Protein AF-A0A6P5CFU5-F1 (afdb_monomer)

Solvent-accessible surface area (backbone atoms only — not comparable to full-atom values): 6210 Å² total; per-residue (Å²): 134,86,80,79,67,59,78,49,52,72,70,56,51,50,54,39,52,74,72,63,47,52,36,41,92,88,76,63,51,79,58,55,78,86,72,51,53,80,66,93,50,96,47,72,65,57,53,51,50,54,54,47,48,56,53,50,51,66,72,58,70,77,53,70,88,78,42,98,42,75,63,60,40,50,54,50,51,50,54,55,49,50,53,50,51,49,54,50,50,53,53,50,51,52,53,51,49,66,70,76,106

Sequence (101 aa):
MLYFSPYSCESCVDLLFVRGAGNCPECGTPLRKSNFRVQLFEDPTVDKEVEIRKKVLKIYNKREEDFPSLREYNDFLEEVEEIGMYLMLVLWYASLYAFIF

Foldseek 3Di:
DDDPDLQADPVRLVVCVVVVNCADPPPRHGDDPVSRDHDPDPDVLVVVLVVLLVVLCVVVVDDPVNDPDPVVVVVVVVVSVVVSVVVSVVVVVVVVVVVVD

Structure (mmCIF, N/CA/C/O backbone):
data_AF-A0A6P5CFU5-F1
#
_entry.id   AF-A0A6P5CFU5-F1
#
loop_
_atom_site.group_PDB
_atom_site.id
_atom_site.type_symbol
_atom_site.label_atom_id
_atom_site.label_alt_id
_atom_site.label_comp_id
_atom_site.label_asym_id
_atom_site.label_entity_id
_atom_site.label_seq_id
_atom_site.pdbx_PDB_ins_code
_atom_site.Cartn_x
_atom_site.Cartn_y
_atom_site.Cartn_z
_atom_site.occupancy
_atom_site.B_iso_or_equiv
_atom_site.auth_seq_id
_atom_site.auth_comp_id
_atom_site.auth_asym_id
_atom_site.auth_atom_id
_atom_site.pdbx_PDB_model_num
ATOM 1 N N . MET A 1 1 ? 23.925 5.221 -16.883 1.00 33.91 1 MET A N 1
ATOM 2 C CA . MET A 1 1 ? 22.924 4.161 -16.654 1.00 33.91 1 MET A CA 1
ATOM 3 C C . MET A 1 1 ? 21.582 4.700 -17.112 1.00 33.91 1 MET A C 1
ATOM 5 O O . MET A 1 1 ? 21.092 5.639 -16.501 1.00 33.91 1 MET A O 1
ATOM 9 N N . LEU A 1 2 ? 21.078 4.225 -18.252 1.00 29.77 2 LEU A N 1
ATOM 10 C CA . LEU A 1 2 ? 19.852 4.743 -18.865 1.00 29.77 2 LEU A CA 1
ATOM 11 C C . LEU A 1 2 ? 18.643 4.058 -18.220 1.00 29.77 2 LEU A C 1
ATOM 13 O O . LEU A 1 2 ? 18.484 2.841 -18.317 1.00 29.77 2 LEU A O 1
ATOM 17 N N . TYR A 1 3 ? 17.836 4.848 -17.513 1.00 38.50 3 TYR A N 1
ATOM 18 C CA . TYR A 1 3 ? 16.581 4.425 -16.904 1.00 38.50 3 TYR A CA 1
ATOM 19 C C . TYR A 1 3 ? 15.540 4.215 -18.008 1.00 38.50 3 TYR A C 1
ATOM 21 O O . TYR A 1 3 ? 14.864 5.158 -18.411 1.00 38.50 3 TYR A O 1
ATOM 29 N N . PHE A 1 4 ? 15.376 2.983 -18.499 1.00 50.34 4 PHE A N 1
ATOM 30 C CA . PHE A 1 4 ? 14.122 2.644 -19.168 1.00 50.34 4 PHE A CA 1
ATOM 31 C C . PHE A 1 4 ? 13.057 2.545 -18.080 1.00 50.34 4 PHE A C 1
ATOM 33 O O . PHE A 1 4 ? 13.066 1.616 -17.275 1.00 50.34 4 PHE A O 1
ATOM 40 N N . SER A 1 5 ? 12.213 3.569 -18.006 1.00 53.41 5 SER A N 1
ATOM 41 C CA . SER A 1 5 ? 11.173 3.716 -16.997 1.00 53.41 5 SER A CA 1
ATOM 42 C C . SER A 1 5 ? 10.124 2.602 -17.184 1.00 53.41 5 SER A C 1
ATOM 44 O O . SER A 1 5 ? 9.381 2.643 -18.168 1.00 53.41 5 SER A O 1
ATOM 46 N N . PRO A 1 6 ? 10.007 1.602 -16.278 1.00 56.31 6 PRO A N 1
ATOM 47 C CA . PRO A 1 6 ? 8.952 0.577 -16.347 1.00 56.31 6 PRO A CA 1
ATOM 48 C C . PRO A 1 6 ? 7.527 1.143 -16.187 1.00 56.31 6 PRO A C 1
ATOM 50 O O . PRO A 1 6 ? 6.559 0.393 -16.233 1.00 56.31 6 PRO A O 1
ATOM 53 N N . TYR A 1 7 ? 7.400 2.461 -16.038 1.00 55.38 7 TYR A N 1
ATOM 54 C CA . TYR A 1 7 ? 6.195 3.250 -15.803 1.00 55.38 7 TYR A CA 1
ATOM 55 C C . TYR A 1 7 ? 5.500 3.645 -17.123 1.00 55.38 7 TYR A C 1
ATOM 57 O O . TYR A 1 7 ? 4.910 4.715 -17.244 1.00 55.38 7 TYR A O 1
ATOM 65 N N . SER A 1 8 ? 5.628 2.813 -18.160 1.00 64.19 8 SER A N 1
ATOM 66 C CA . SER A 1 8 ? 5.003 3.058 -19.464 1.00 64.19 8 SER A CA 1
ATOM 67 C C . SER A 1 8 ? 3.511 2.721 -19.409 1.00 64.19 8 SER A C 1
ATOM 69 O O . SER A 1 8 ? 3.132 1.680 -18.876 1.00 64.19 8 SER A O 1
ATOM 71 N N . CYS A 1 9 ? 2.666 3.575 -19.992 1.00 65.56 9 CYS A N 1
ATOM 72 C CA . CYS A 1 9 ? 1.222 3.349 -20.071 1.00 65.56 9 CYS A CA 1
ATOM 73 C C . CYS A 1 9 ? 0.876 2.076 -20.874 1.00 65.56 9 CYS A C 1
ATOM 75 O O . CYS A 1 9 ? 1.640 1.687 -21.756 1.00 65.56 9 CYS A O 1
ATOM 77 N N . GLU A 1 10 ? -0.282 1.446 -20.638 1.00 72.69 10 GLU A N 1
ATOM 78 C CA . GLU A 1 10 ? -0.676 0.198 -21.330 1.00 72.69 10 GLU A CA 1
ATOM 79 C C . GLU A 1 10 ? -0.631 0.339 -22.863 1.00 72.69 10 GLU A C 1
ATOM 81 O O . GLU A 1 10 ? 0.011 -0.456 -23.547 1.00 72.69 10 GLU A O 1
ATOM 86 N N . SER A 1 11 ? -1.184 1.437 -23.390 1.00 71.25 11 SER A N 1
ATOM 87 C CA . SER A 1 11 ? -1.136 1.770 -24.822 1.00 71.25 11 SER A CA 1
ATOM 88 C C . SER A 1 11 ? 0.300 1.955 -25.344 1.00 71.25 11 SER A C 1
ATOM 90 O O . SER A 1 11 ? 0.634 1.541 -26.454 1.00 71.25 11 SER A O 1
ATOM 92 N N . CYS A 1 12 ? 1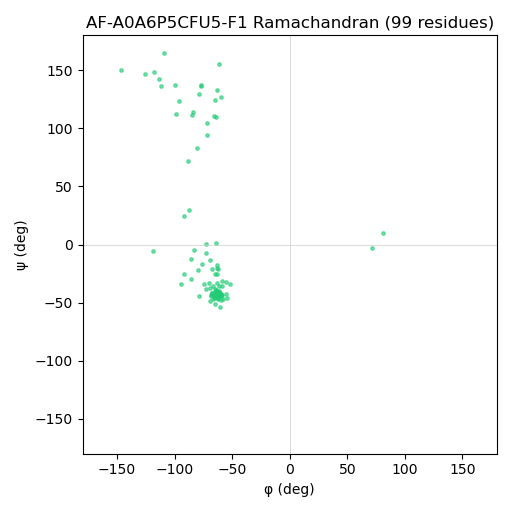.185 2.520 -24.521 1.00 71.69 12 CYS A N 1
ATOM 93 C CA . CYS A 1 12 ? 2.590 2.758 -24.838 1.00 71.69 12 CYS A CA 1
ATOM 94 C C . CYS A 1 12 ? 3.363 1.433 -24.950 1.00 71.69 12 CYS A C 1
ATOM 96 O O . CYS A 1 12 ? 4.148 1.246 -25.880 1.00 71.69 12 CYS A O 1
ATOM 98 N N . VAL A 1 13 ? 3.115 0.506 -24.017 1.00 75.38 13 VAL A N 1
ATOM 99 C CA . VAL A 1 13 ? 3.702 -0.841 -24.007 1.00 75.38 13 VAL A CA 1
ATOM 100 C C . VAL A 1 13 ? 3.197 -1.643 -25.205 1.00 75.38 13 VAL A C 1
ATOM 102 O O . VAL A 1 13 ? 3.998 -2.254 -25.912 1.00 75.38 13 VAL A O 1
ATOM 105 N N . ASP A 1 14 ? 1.897 -1.591 -25.490 1.00 77.50 14 ASP A N 1
ATOM 106 C CA . ASP A 1 14 ? 1.311 -2.292 -26.633 1.00 77.50 14 ASP A CA 1
ATOM 107 C C . ASP A 1 14 ? 1.862 -1.786 -27.969 1.00 77.50 14 ASP A C 1
ATOM 109 O O . ASP A 1 14 ? 2.267 -2.592 -28.806 1.00 77.50 14 ASP A O 1
ATOM 113 N N . LEU A 1 15 ? 1.994 -0.469 -28.153 1.00 75.31 15 LEU A N 1
ATOM 114 C CA . LEU A 1 15 ? 2.644 0.112 -29.333 1.00 75.31 15 LEU A CA 1
ATOM 115 C C . LEU A 1 15 ? 4.102 -0.345 -29.496 1.00 75.31 15 LEU A C 1
ATOM 117 O O . LEU A 1 15 ? 4.558 -0.526 -30.628 1.00 75.31 15 LEU A O 1
ATOM 121 N N . LEU A 1 16 ? 4.829 -0.537 -28.392 1.00 75.19 16 LEU A N 1
ATOM 122 C CA . LEU A 1 16 ? 6.224 -0.984 -28.401 1.00 75.19 16 LEU A CA 1
ATOM 123 C C . LEU A 1 16 ? 6.339 -2.424 -28.927 1.00 75.19 16 LEU A C 1
ATOM 125 O O . LEU A 1 16 ? 7.133 -2.698 -29.829 1.00 75.19 16 LEU A O 1
ATOM 129 N N . PHE A 1 17 ? 5.482 -3.325 -28.436 1.00 72.62 17 PHE A N 1
ATOM 130 C CA . PHE A 1 17 ? 5.458 -4.722 -28.877 1.00 72.62 17 PHE A CA 1
ATOM 131 C C . PHE A 1 17 ? 4.838 -4.902 -30.274 1.00 72.62 17 PHE A C 1
ATOM 133 O O . PHE A 1 17 ? 5.323 -5.732 -31.040 1.00 72.62 17 PHE A O 1
ATOM 140 N N . VAL A 1 18 ? 3.832 -4.103 -30.656 1.00 76.81 18 VAL A N 1
ATOM 141 C CA . VAL A 1 18 ? 3.232 -4.131 -32.009 1.00 76.81 18 VAL A CA 1
ATOM 142 C C . VAL A 1 18 ? 4.226 -3.666 -33.075 1.00 76.81 18 VAL A C 1
ATOM 144 O O . VAL A 1 18 ? 4.260 -4.223 -34.169 1.00 76.81 18 VAL A O 1
ATOM 147 N N . ARG A 1 19 ? 5.090 -2.693 -32.758 1.00 72.69 19 ARG A N 1
ATOM 148 C CA . ARG A 1 19 ? 6.189 -2.266 -33.643 1.00 72.69 19 ARG A CA 1
ATOM 149 C C . ARG A 1 19 ? 7.345 -3.274 -33.732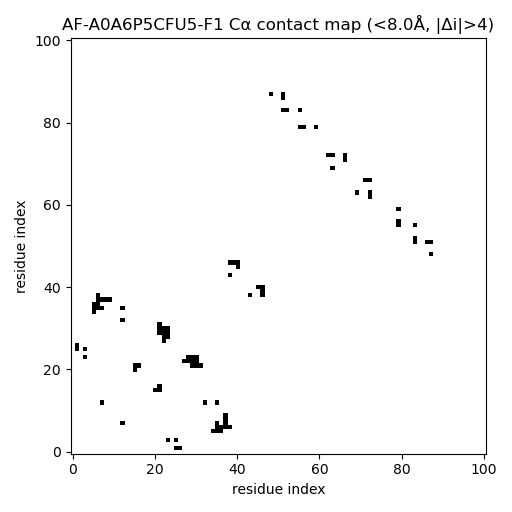 1.00 72.69 19 ARG A C 1
ATOM 151 O O . ARG A 1 19 ? 8.308 -3.015 -34.445 1.00 72.69 19 ARG A O 1
ATOM 158 N N . GLY A 1 20 ? 7.260 -4.411 -33.035 1.00 67.62 20 GLY A N 1
ATOM 159 C CA . GLY A 1 20 ? 8.272 -5.468 -33.060 1.00 67.62 20 GLY A CA 1
ATOM 160 C C . GLY A 1 20 ? 9.480 -5.209 -32.157 1.00 67.62 20 GLY A C 1
ATOM 161 O O . GLY A 1 20 ? 10.458 -5.954 -32.222 1.00 67.62 20 GLY A O 1
ATOM 162 N N . ALA A 1 21 ? 9.433 -4.187 -31.294 1.00 65.75 21 ALA A N 1
ATOM 163 C CA . ALA A 1 21 ? 10.498 -3.915 -30.337 1.00 65.75 21 ALA A CA 1
ATOM 164 C C . ALA A 1 21 ? 10.358 -4.847 -29.122 1.00 65.75 21 ALA A C 1
ATOM 166 O O . ALA A 1 21 ? 9.801 -4.492 -28.088 1.00 65.75 21 ALA A O 1
ATOM 167 N N . GLY A 1 22 ? 10.877 -6.070 -29.250 1.00 68.88 22 GLY A N 1
ATOM 168 C CA . GLY A 1 22 ? 11.101 -6.970 -28.111 1.00 68.88 22 GLY A CA 1
ATOM 169 C C . GLY A 1 22 ? 12.283 -6.545 -27.233 1.00 68.88 22 GLY A C 1
ATOM 170 O O . GLY A 1 22 ? 12.497 -7.128 -26.175 1.00 68.88 22 GLY A O 1
ATOM 171 N N . ASN A 1 23 ? 13.044 -5.531 -27.654 1.00 72.69 23 ASN A N 1
ATOM 172 C CA . ASN A 1 23 ? 14.237 -5.035 -26.980 1.00 72.69 23 ASN A CA 1
ATOM 173 C C . ASN A 1 23 ? 14.106 -3.530 -26.734 1.00 72.69 23 ASN A C 1
ATOM 175 O O . ASN A 1 23 ? 13.525 -2.808 -27.545 1.00 72.69 23 ASN A O 1
ATOM 179 N N . CYS A 1 24 ? 14.675 -3.052 -25.628 1.00 69.06 24 CYS A N 1
ATOM 180 C CA . CYS A 1 24 ? 14.732 -1.625 -25.337 1.00 69.06 24 CYS A CA 1
ATOM 181 C C . CYS A 1 24 ? 15.498 -0.884 -26.453 1.00 69.06 24 CYS A C 1
ATOM 183 O O . CYS A 1 24 ? 16.635 -1.265 -26.737 1.00 69.06 24 CYS A O 1
ATOM 185 N N . PRO A 1 25 ? 14.938 0.176 -27.062 1.00 70.81 25 PRO A N 1
ATOM 186 C CA . PRO A 1 25 ? 15.585 0.892 -28.163 1.00 70.81 25 PRO A CA 1
ATOM 187 C C . PRO A 1 25 ? 16.857 1.646 -27.749 1.00 70.81 25 PRO A C 1
ATOM 189 O O . PRO A 1 25 ? 17.697 1.913 -28.601 1.00 70.81 25 PRO A O 1
ATOM 192 N N . GLU A 1 26 ? 17.030 1.963 -26.462 1.00 71.19 26 GLU A N 1
ATOM 193 C CA . GLU A 1 26 ? 18.216 2.685 -25.980 1.00 71.19 26 GLU A CA 1
ATOM 194 C C . GLU A 1 26 ? 19.329 1.774 -25.454 1.00 71.19 26 GLU A C 1
ATOM 196 O O . GLU A 1 26 ? 20.505 2.092 -25.605 1.00 71.19 26 GLU A O 1
ATOM 201 N N . CYS A 1 27 ? 18.985 0.642 -24.829 1.00 70.88 27 CYS A N 1
ATOM 202 C CA . CYS A 1 27 ? 19.976 -0.240 -24.198 1.00 70.88 27 CYS A CA 1
ATOM 203 C C . CYS A 1 27 ? 20.035 -1.657 -24.781 1.00 70.88 27 CYS A C 1
ATOM 205 O O . CYS A 1 27 ? 20.896 -2.439 -24.390 1.00 70.88 27 CYS A O 1
ATOM 207 N N . GLY A 1 28 ? 19.142 -2.012 -25.706 1.00 69.19 28 GLY A N 1
ATOM 208 C CA . GLY A 1 28 ? 19.142 -3.305 -26.396 1.00 69.19 28 GLY A CA 1
ATOM 209 C C . GLY A 1 28 ? 18.723 -4.507 -25.543 1.00 69.19 28 GLY A C 1
ATOM 210 O O . GLY A 1 28 ? 18.622 -5.613 -26.074 1.00 69.19 28 GLY A O 1
ATOM 211 N N . THR A 1 29 ? 18.444 -4.320 -24.250 1.00 75.00 29 THR A N 1
ATOM 212 C CA . THR A 1 29 ? 18.030 -5.393 -23.335 1.00 75.00 29 THR A CA 1
ATOM 213 C C . THR A 1 29 ? 16.690 -5.999 -23.769 1.00 75.00 29 THR A C 1
ATOM 215 O O . THR A 1 29 ? 15.755 -5.237 -24.033 1.00 75.00 29 THR A O 1
ATOM 218 N N . PRO A 1 30 ? 16.553 -7.339 -23.819 1.00 73.06 30 PRO A N 1
ATOM 219 C CA . PRO A 1 30 ? 15.286 -7.989 -24.141 1.00 73.06 30 PRO A CA 1
ATOM 220 C C . PRO A 1 30 ? 14.237 -7.697 -23.060 1.00 73.06 30 PRO A C 1
ATOM 222 O O . PRO A 1 30 ? 14.440 -7.964 -21.874 1.00 73.06 30 PRO A O 1
ATOM 225 N N . LEU A 1 31 ? 13.101 -7.151 -23.482 1.00 72.62 31 LEU A N 1
ATOM 226 C CA . LEU A 1 31 ? 11.970 -6.765 -22.650 1.00 72.62 31 LEU A CA 1
ATOM 227 C C . LEU A 1 31 ? 10.887 -7.847 -22.708 1.00 72.62 31 LEU A C 1
ATOM 229 O O . LEU A 1 31 ? 10.552 -8.376 -23.766 1.00 72.62 31 LEU A O 1
ATOM 233 N N . ARG A 1 32 ? 10.296 -8.167 -21.554 1.00 72.69 32 ARG A N 1
ATOM 234 C CA . ARG A 1 32 ? 9.133 -9.060 -21.458 1.00 72.69 32 ARG A CA 1
ATOM 235 C C . ARG A 1 32 ? 7.921 -8.258 -21.017 1.00 72.69 32 ARG A C 1
ATOM 237 O O . ARG A 1 32 ? 8.027 -7.491 -20.064 1.00 72.69 32 ARG A O 1
ATOM 244 N N . LYS A 1 33 ? 6.761 -8.491 -21.643 1.00 70.00 33 LYS A N 1
ATOM 245 C CA . LYS A 1 33 ? 5.499 -7.818 -21.280 1.00 70.00 33 LYS A CA 1
ATOM 246 C C . LYS A 1 33 ? 5.149 -8.000 -19.792 1.00 70.00 33 LYS A C 1
ATOM 248 O O . LYS A 1 33 ? 4.656 -7.076 -19.168 1.00 70.00 33 LYS A O 1
ATOM 253 N N . SER A 1 34 ? 5.516 -9.141 -19.198 1.00 68.38 34 SER A N 1
ATOM 254 C CA . SER A 1 34 ? 5.351 -9.442 -17.764 1.00 68.38 34 SER A CA 1
ATOM 255 C C . SER A 1 34 ? 6.118 -8.521 -16.810 1.00 68.38 34 SER A C 1
ATOM 257 O O . SER A 1 34 ? 5.788 -8.465 -15.630 1.00 68.38 34 SER A O 1
ATOM 259 N N . ASN A 1 35 ? 7.167 -7.847 -17.289 1.00 67.06 35 ASN A N 1
ATOM 260 C CA . ASN A 1 35 ? 7.993 -6.964 -16.465 1.00 67.06 35 ASN A CA 1
ATOM 261 C C . ASN A 1 35 ? 7.405 -5.549 -16.379 1.00 67.06 35 ASN A C 1
ATOM 263 O O . ASN A 1 35 ? 7.837 -4.762 -15.541 1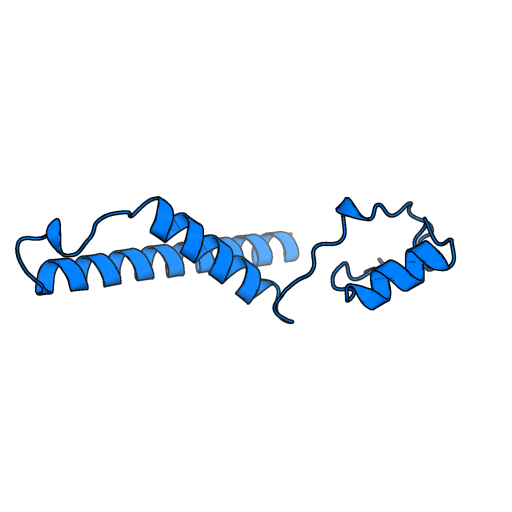.00 67.06 35 ASN A O 1
ATOM 267 N N . PHE A 1 36 ? 6.423 -5.231 -17.228 1.00 66.19 36 PHE A N 1
ATOM 268 C CA . PHE A 1 36 ? 5.674 -3.988 -17.156 1.00 66.19 36 PHE A CA 1
ATOM 269 C C . PHE A 1 36 ? 4.532 -4.171 -16.165 1.00 66.19 36 PHE A C 1
ATOM 271 O O . PHE A 1 36 ? 3.597 -4.935 -16.402 1.00 66.19 36 PHE A O 1
ATOM 278 N N . ARG A 1 37 ? 4.622 -3.477 -15.032 1.00 61.16 37 ARG A N 1
ATOM 279 C CA . ARG A 1 37 ? 3.482 -3.290 -14.139 1.00 61.16 37 ARG A CA 1
ATOM 280 C C . ARG A 1 37 ? 2.862 -1.943 -14.461 1.00 61.16 37 ARG A C 1
ATOM 282 O O . ARG A 1 37 ? 3.553 -0.932 -14.394 1.00 61.16 37 ARG A O 1
ATOM 289 N N . VAL A 1 38 ? 1.571 -1.946 -14.780 1.00 61.47 38 VAL A N 1
ATOM 290 C CA . VAL A 1 38 ? 0.784 -0.714 -14.824 1.00 61.47 38 VAL A CA 1
ATOM 291 C C . VAL A 1 38 ? 0.754 -0.171 -13.401 1.00 61.47 38 VAL A C 1
ATOM 293 O O . VAL A 1 38 ? 0.174 -0.799 -12.516 1.00 61.47 38 VAL A O 1
ATOM 296 N N . GLN A 1 39 ? 1.444 0.942 -13.176 1.00 55.34 39 GLN A N 1
ATOM 297 C CA . GLN A 1 39 ? 1.289 1.705 -11.945 1.00 55.34 39 GLN A CA 1
ATOM 298 C C . GLN A 1 39 ? 0.017 2.526 -12.071 1.00 55.34 39 GLN A C 1
ATOM 300 O O . GLN A 1 39 ? -0.221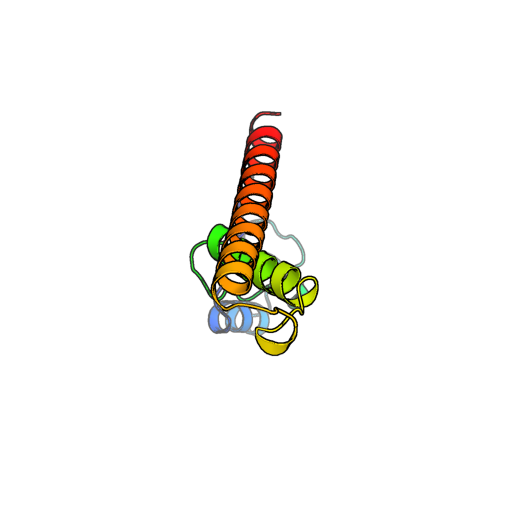 3.153 -13.105 1.00 55.34 39 GLN A O 1
ATOM 305 N N . LEU A 1 40 ? -0.839 2.438 -11.056 1.00 62.97 40 LEU A N 1
ATOM 306 C CA . LEU A 1 40 ? -2.112 3.160 -11.042 1.00 62.97 40 LEU A CA 1
ATOM 307 C C . LEU A 1 40 ? -1.907 4.623 -10.638 1.00 62.97 40 LEU A C 1
ATOM 309 O O . LEU A 1 40 ? -2.735 5.468 -10.971 1.00 62.97 40 LEU A O 1
ATOM 313 N N . PHE A 1 41 ? -0.799 4.911 -9.954 1.00 63.22 41 PHE A N 1
ATOM 314 C CA . PHE A 1 41 ? -0.406 6.245 -9.526 1.00 63.22 41 PHE A CA 1
ATOM 315 C C . PHE A 1 41 ? 0.920 6.647 -10.179 1.00 63.22 41 PHE A C 1
ATOM 317 O O . PHE A 1 41 ? 1.777 5.808 -10.442 1.00 63.22 41 PHE A O 1
ATOM 324 N N . GLU A 1 42 ? 1.091 7.946 -10.433 1.00 62.2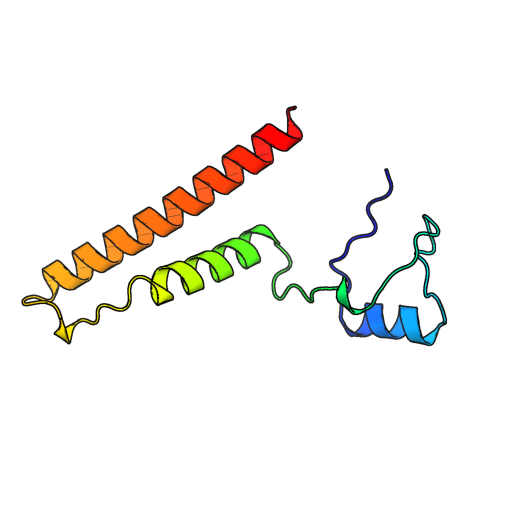5 42 GLU A N 1
ATOM 325 C CA . GLU A 1 42 ? 2.354 8.505 -10.943 1.00 62.25 42 GLU A CA 1
ATOM 326 C C . GLU A 1 42 ? 3.497 8.357 -9.928 1.00 62.25 42 GLU A C 1
ATOM 328 O O . GLU A 1 42 ? 4.665 8.292 -10.313 1.00 62.25 42 GLU A O 1
ATOM 333 N N . ASP A 1 43 ? 3.158 8.275 -8.637 1.00 68.31 43 ASP A N 1
ATOM 334 C CA . ASP A 1 43 ? 4.118 8.105 -7.557 1.00 68.31 43 ASP A CA 1
ATOM 335 C C . ASP A 1 43 ? 4.212 6.627 -7.107 1.00 68.31 43 ASP A C 1
ATOM 337 O O . ASP A 1 43 ? 3.272 6.102 -6.491 1.00 68.31 43 ASP A O 1
ATOM 341 N N . PRO A 1 44 ? 5.354 5.944 -7.337 1.00 67.81 44 PRO A N 1
ATOM 342 C CA . PRO A 1 44 ? 5.564 4.563 -6.894 1.00 67.81 44 PRO A CA 1
ATOM 343 C C . PRO A 1 44 ? 5.547 4.391 -5.371 1.00 67.81 44 PRO A C 1
ATOM 345 O O . PRO A 1 44 ? 5.440 3.263 -4.879 1.00 67.81 44 PRO A O 1
ATOM 348 N N . THR A 1 45 ? 5.706 5.470 -4.603 1.00 72.69 45 THR A N 1
ATOM 349 C CA . THR A 1 45 ? 5.634 5.429 -3.139 1.00 72.69 45 THR A CA 1
ATOM 350 C C . THR A 1 45 ? 4.193 5.240 -2.668 1.00 72.69 45 THR A C 1
A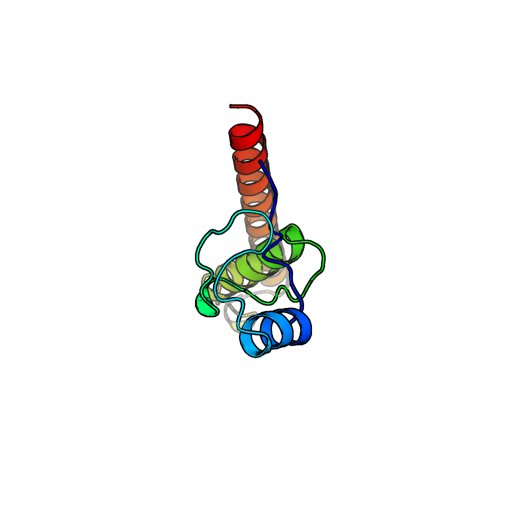TOM 352 O O . THR A 1 45 ? 3.957 4.419 -1.781 1.00 72.69 45 THR A O 1
ATOM 355 N N . VAL A 1 46 ? 3.232 5.874 -3.347 1.00 74.75 46 VAL A N 1
ATOM 356 C CA . VAL A 1 46 ? 1.792 5.742 -3.078 1.00 74.75 46 VAL A CA 1
ATOM 357 C C . VAL A 1 46 ? 1.300 4.336 -3.420 1.00 74.75 46 VAL A C 1
ATOM 359 O O . VAL A 1 46 ? 0.572 3.721 -2.641 1.00 74.75 46 VAL A O 1
ATOM 362 N N . ASP A 1 47 ? 1.748 3.768 -4.543 1.00 73.50 47 ASP A N 1
ATOM 363 C CA . ASP A 1 47 ? 1.404 2.387 -4.913 1.00 73.50 47 ASP A CA 1
ATOM 364 C C . ASP A 1 47 ? 1.889 1.380 -3.850 1.00 73.50 47 ASP A C 1
ATOM 366 O O . ASP A 1 47 ? 1.146 0.481 -3.438 1.00 73.50 47 ASP A O 1
ATOM 370 N N . LYS A 1 48 ? 3.117 1.561 -3.340 1.00 76.12 48 LYS A N 1
ATOM 371 C CA . LYS A 1 48 ? 3.662 0.737 -2.248 1.00 76.12 48 LYS A CA 1
ATOM 372 C C . LYS A 1 48 ? 2.885 0.915 -0.947 1.00 76.12 48 LYS A C 1
ATOM 374 O O . LYS A 1 48 ? 2.591 -0.078 -0.284 1.00 76.12 48 LYS A O 1
ATOM 379 N N . GLU A 1 49 ? 2.540 2.146 -0.587 1.00 79.81 49 GLU A N 1
ATOM 380 C CA . GLU A 1 49 ? 1.732 2.460 0.594 1.00 79.81 49 GLU A CA 1
ATOM 381 C C . GLU A 1 49 ? 0.367 1.759 0.545 1.00 79.81 49 GLU A C 1
ATOM 383 O O . GLU A 1 49 ? -0.035 1.101 1.508 1.00 79.81 49 GLU A O 1
ATOM 388 N N . VAL A 1 50 ? -0.327 1.825 -0.594 1.00 81.19 50 VAL A N 1
ATOM 389 C CA . VAL A 1 50 ? -1.623 1.158 -0.787 1.00 81.19 50 VAL A CA 1
ATOM 390 C C . VAL A 1 50 ? -1.483 -0.363 -0.695 1.00 81.19 50 VAL A C 1
ATOM 392 O O . VAL A 1 50 ? -2.327 -1.029 -0.088 1.00 81.19 50 VAL A O 1
ATOM 395 N N . GLU A 1 51 ? -0.425 -0.939 -1.270 1.00 82.31 51 GLU A N 1
ATOM 396 C CA . GLU A 1 51 ? -0.169 -2.380 -1.185 1.00 82.31 51 GLU A CA 1
ATOM 397 C C . GLU A 1 51 ? 0.103 -2.828 0.262 1.00 82.31 51 GLU A C 1
ATOM 399 O O . GLU A 1 51 ? -0.387 -3.876 0.696 1.00 82.31 51 GLU A O 1
ATOM 404 N N . ILE A 1 52 ? 0.836 -2.016 1.028 1.00 82.88 52 ILE A N 1
ATOM 405 C CA . ILE A 1 52 ? 1.111 -2.235 2.451 1.00 82.88 52 ILE A CA 1
ATOM 406 C C . ILE A 1 52 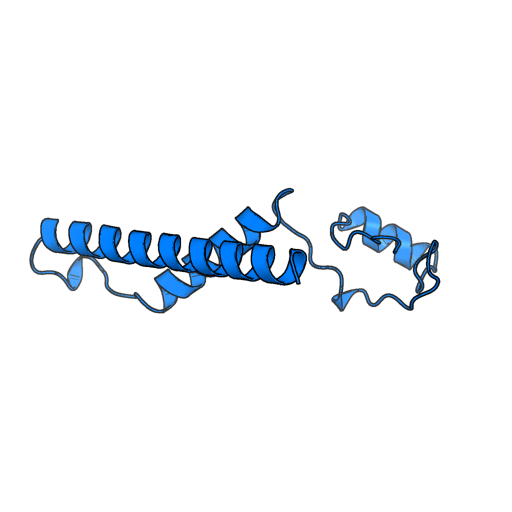? -0.174 -2.159 3.268 1.00 82.88 52 ILE A C 1
ATOM 408 O O . ILE A 1 52 ? -0.475 -3.115 3.983 1.00 82.88 52 ILE A O 1
ATOM 412 N N . ARG A 1 53 ? -0.975 -1.095 3.117 1.00 81.44 53 ARG A N 1
ATOM 413 C CA . ARG A 1 53 ? -2.256 -0.956 3.831 1.00 81.44 53 ARG A CA 1
ATOM 414 C C . ARG A 1 53 ? -3.169 -2.153 3.579 1.00 81.44 53 ARG A C 1
ATOM 416 O O . ARG A 1 53 ? -3.730 -2.706 4.519 1.00 81.44 53 ARG A O 1
ATOM 423 N N . LYS A 1 54 ? -3.256 -2.633 2.332 1.00 83.75 54 LYS A N 1
ATOM 424 C CA . LYS A 1 54 ? -4.031 -3.840 1.989 1.00 83.75 54 LYS A CA 1
ATOM 425 C C . LYS A 1 54 ? -3.520 -5.097 2.697 1.00 83.75 54 LYS A C 1
ATOM 427 O O . LYS A 1 54 ? -4.324 -5.917 3.133 1.00 83.75 54 LYS A O 1
ATOM 432 N N . LYS A 1 55 ? -2.200 -5.279 2.799 1.00 86.06 55 LYS A N 1
ATOM 433 C CA . LYS A 1 55 ? -1.596 -6.427 3.498 1.00 86.06 55 LYS A CA 1
ATOM 434 C C . LYS A 1 55 ? -1.831 -6.357 5.004 1.00 86.06 55 LYS A C 1
ATOM 436 O O . LYS A 1 55 ? -2.212 -7.367 5.586 1.00 86.06 55 LYS A O 1
ATOM 441 N N . VAL A 1 56 ? -1.649 -5.181 5.599 1.00 84.56 56 VAL A N 1
ATOM 442 C CA . VAL A 1 56 ? -1.890 -4.935 7.025 1.00 84.56 56 VAL A CA 1
ATOM 443 C C . VAL A 1 56 ? -3.356 -5.220 7.357 1.00 84.56 56 VAL A C 1
ATOM 445 O O . VAL A 1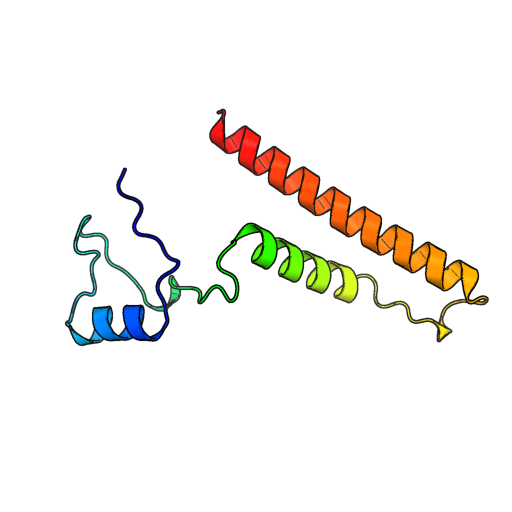 56 ? -3.615 -6.100 8.167 1.00 84.56 56 VAL A O 1
ATOM 448 N N . LEU A 1 57 ? -4.317 -4.621 6.646 1.00 81.94 57 LEU A N 1
ATOM 449 C CA . LEU A 1 57 ? -5.752 -4.873 6.862 1.00 81.94 57 LEU A CA 1
ATOM 450 C C . LEU A 1 57 ? -6.149 -6.347 6.672 1.00 81.94 57 LEU A C 1
ATOM 452 O O . LEU A 1 57 ? -7.057 -6.839 7.331 1.00 81.94 57 LEU A O 1
ATOM 456 N N . LYS A 1 58 ? -5.463 -7.085 5.792 1.00 84.31 58 LYS A N 1
ATOM 457 C CA . LYS A 1 58 ? -5.707 -8.525 5.615 1.00 84.31 58 LYS A CA 1
ATOM 458 C C . LYS A 1 58 ? -5.233 -9.359 6.812 1.00 84.31 58 LYS A C 1
ATOM 460 O O . LYS A 1 58 ? -5.820 -10.402 7.086 1.00 84.31 58 LYS A O 1
ATOM 465 N N . ILE A 1 59 ? -4.159 -8.940 7.481 1.00 83.19 59 ILE A N 1
ATOM 466 C CA . ILE A 1 59 ? -3.629 -9.598 8.686 1.00 83.19 59 ILE A CA 1
ATOM 467 C C . ILE A 1 59 ? -4.476 -9.203 9.904 1.00 83.19 59 ILE A C 1
ATOM 469 O O . ILE A 1 59 ? -4.874 -10.060 10.691 1.00 83.19 59 ILE A O 1
ATOM 473 N N . TYR A 1 60 ? -4.798 -7.916 10.022 1.00 80.12 60 TYR A N 1
ATOM 474 C CA . TYR A 1 60 ? -5.623 -7.334 11.075 1.00 80.12 60 TYR A CA 1
ATOM 475 C C . TYR A 1 60 ? -7.104 -7.382 10.687 1.00 80.12 60 TYR A C 1
ATOM 477 O O . TYR A 1 60 ? -7.718 -6.371 10.372 1.00 80.12 60 TYR A O 1
ATOM 485 N N . ASN A 1 61 ? -7.682 -8.584 10.704 1.00 81.56 61 ASN A N 1
ATOM 486 C CA . ASN A 1 61 ? -9.061 -8.824 10.264 1.00 81.56 61 ASN A CA 1
ATOM 487 C C . ASN A 1 61 ? -10.103 -8.722 11.401 1.00 81.56 61 ASN A C 1
ATOM 489 O O . ASN A 1 61 ? -11.152 -9.361 11.318 1.00 81.56 61 ASN A O 1
ATOM 493 N N . LYS A 1 62 ? -9.801 -7.984 12.481 1.00 84.25 62 LYS A N 1
ATOM 494 C CA . LYS A 1 62 ? -10.759 -7.752 13.573 1.00 84.25 62 LYS A CA 1
ATOM 495 C C . LYS A 1 62 ? -11.780 -6.707 13.145 1.00 84.25 62 LYS A C 1
ATOM 497 O O . LYS A 1 62 ? -11.419 -5.695 12.544 1.00 84.25 62 LYS A O 1
ATOM 502 N N . ARG A 1 63 ? -13.042 -6.953 13.462 1.00 81.31 63 ARG A N 1
ATOM 503 C CA . ARG A 1 63 ? -14.169 -6.070 13.152 1.00 81.31 63 ARG A CA 1
ATOM 504 C C . ARG A 1 63 ? -14.683 -5.424 14.426 1.00 81.31 63 ARG A C 1
ATOM 506 O O . ARG A 1 63 ? -14.392 -5.895 15.515 1.00 81.31 63 ARG A O 1
ATOM 513 N N . GLU A 1 64 ? -15.479 -4.370 14.288 1.00 81.31 64 GLU A N 1
ATOM 514 C CA . GLU A 1 64 ? -16.102 -3.673 15.423 1.00 81.31 64 GLU A CA 1
ATOM 515 C C . GLU A 1 64 ? -16.849 -4.634 16.373 1.00 81.31 64 GLU A C 1
ATOM 517 O O . GLU A 1 64 ? -16.799 -4.466 17.585 1.00 81.31 64 GLU A O 1
ATOM 522 N N . GLU A 1 65 ? -17.455 -5.698 15.828 1.00 84.62 65 GLU A N 1
ATOM 523 C CA . GLU A 1 65 ? -18.141 -6.771 16.571 1.00 84.62 65 GLU A CA 1
ATOM 524 C C . GLU A 1 65 ? -17.230 -7.602 17.497 1.00 84.62 65 GLU A C 1
ATOM 526 O O . GLU A 1 65 ? -17.724 -8.223 18.437 1.00 84.62 65 GLU A O 1
ATOM 531 N N . ASP A 1 66 ? -15.913 -7.590 17.273 1.00 86.31 66 ASP A N 1
ATOM 532 C CA . ASP A 1 66 ? -14.929 -8.284 18.110 1.00 86.31 66 ASP A CA 1
ATOM 533 C C . ASP A 1 66 ? -14.519 -7.467 19.350 1.00 86.31 66 ASP A C 1
ATOM 535 O O . ASP A 1 66 ? -13.755 -7.960 20.186 1.00 86.31 66 ASP A O 1
ATOM 539 N N . PHE A 1 67 ? -15.000 -6.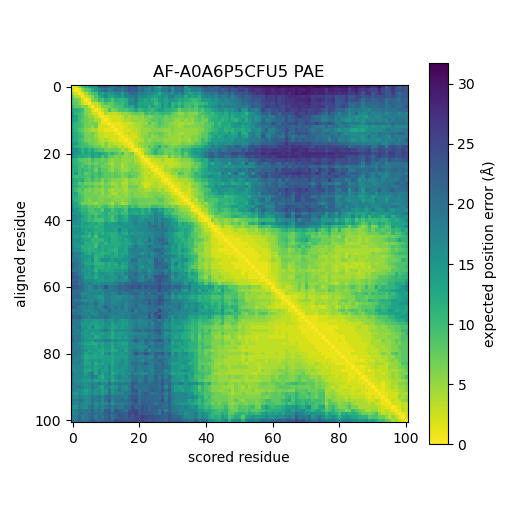224 19.477 1.00 87.69 67 PHE A N 1
ATOM 540 C CA . PHE A 1 67 ? -14.640 -5.316 20.563 1.00 87.69 67 PHE A CA 1
ATOM 541 C C . PHE A 1 67 ? -15.833 -5.021 21.484 1.00 87.69 67 PHE A C 1
ATOM 543 O O . PHE A 1 67 ? -16.966 -4.864 21.032 1.00 87.69 67 PHE A O 1
ATOM 550 N N . PRO A 1 68 ? -15.596 -4.901 22.802 1.00 85.62 68 PRO A N 1
ATOM 551 C CA . PRO A 1 68 ? -16.644 -4.610 23.776 1.00 85.62 68 PRO A CA 1
ATOM 552 C C . PRO A 1 68 ? -17.077 -3.136 23.768 1.00 85.62 68 PRO A C 1
ATOM 554 O O . PRO A 1 68 ? -18.134 -2.807 24.309 1.00 85.62 68 PRO A O 1
ATOM 557 N N . SER A 1 69 ? -16.278 -2.234 23.185 1.00 90.25 69 SER A N 1
ATOM 558 C CA . SER A 1 69 ? -16.601 -0.812 23.090 1.00 90.25 69 SER A CA 1
ATOM 559 C C . SER A 1 69 ? -16.079 -0.172 21.803 1.00 90.25 69 SER A C 1
ATOM 561 O O . SER A 1 69 ? -15.028 -0.534 21.278 1.00 90.25 69 SER A O 1
ATOM 563 N N . LEU A 1 70 ? -16.795 0.855 21.338 1.00 89.75 70 LEU A N 1
ATOM 564 C CA . LEU A 1 70 ? -16.427 1.634 20.151 1.00 89.75 70 LEU A CA 1
ATOM 565 C C . LEU A 1 70 ? -15.094 2.380 20.330 1.00 89.75 70 LEU A C 1
ATOM 567 O O . LEU A 1 70 ? -14.406 2.683 19.361 1.00 89.75 70 LEU A O 1
ATOM 571 N N . ARG A 1 71 ? -14.720 2.668 21.583 1.00 91.81 71 ARG A N 1
ATOM 572 C CA . ARG A 1 71 ? -13.440 3.293 21.919 1.00 91.81 71 ARG A CA 1
ATOM 573 C C . ARG A 1 71 ? -12.275 2.344 21.664 1.00 91.81 71 ARG A C 1
ATOM 575 O O . ARG A 1 71 ? -11.349 2.732 20.975 1.00 91.81 71 ARG A O 1
ATOM 582 N N . GLU A 1 72 ? -12.371 1.103 22.136 1.00 88.19 72 GLU A N 1
ATOM 583 C CA . GLU A 1 72 ? -11.333 0.090 21.902 1.00 88.19 72 GLU A CA 1
ATOM 584 C C . GLU A 1 72 ? -11.177 -0.246 20.417 1.00 88.19 72 GLU A C 1
ATOM 586 O O . GLU A 1 72 ? -10.068 -0.496 19.955 1.00 88.19 72 GLU A O 1
ATOM 591 N N . TYR A 1 73 ? -12.272 -0.208 19.653 1.00 89.81 73 TYR A N 1
ATOM 592 C CA . TYR A 1 73 ? -12.200 -0.348 18.202 1.00 89.81 73 TYR A CA 1
ATOM 593 C C . TYR A 1 73 ? -11.445 0.819 17.542 1.00 89.81 73 TYR A C 1
ATOM 595 O O . TYR A 1 73 ? -10.597 0.580 16.687 1.00 89.81 73 TYR A O 1
ATOM 603 N N . ASN A 1 74 ? -11.697 2.066 17.956 1.00 89.81 74 ASN A N 1
ATOM 604 C CA . ASN A 1 74 ? -10.956 3.225 17.444 1.00 89.81 74 ASN A CA 1
ATOM 605 C C . ASN A 1 74 ? -9.473 3.190 17.840 1.00 89.81 74 ASN A C 1
ATOM 607 O O . ASN A 1 74 ? -8.630 3.450 16.988 1.00 89.81 74 ASN A O 1
ATOM 611 N N . ASP A 1 75 ? -9.159 2.811 19.083 1.00 92.00 75 ASP A N 1
ATOM 612 C CA . ASP A 1 75 ? -7.776 2.655 19.553 1.00 92.00 75 ASP A CA 1
ATOM 613 C C . ASP A 1 75 ? -7.048 1.575 18.719 1.00 92.00 75 ASP A C 1
ATOM 615 O O . ASP A 1 75 ? -5.922 1.770 18.269 1.00 92.00 75 ASP A O 1
ATOM 619 N N . PHE A 1 76 ? -7.723 0.460 18.409 1.00 89.81 76 PHE A N 1
ATOM 620 C CA . PHE A 1 76 ? -7.197 -0.573 17.512 1.00 89.81 76 PHE A CA 1
ATOM 621 C C . PHE A 1 76 ? -6.965 -0.068 16.079 1.00 89.81 76 PHE A C 1
ATOM 623 O O . PHE A 1 76 ? -5.963 -0.427 15.458 1.00 89.81 76 PHE A O 1
ATOM 630 N N . LEU A 1 77 ? -7.876 0.741 15.529 1.00 88.19 77 LEU A N 1
ATOM 631 C CA . LEU A 1 77 ? -7.685 1.338 14.204 1.00 88.19 77 LEU A CA 1
ATOM 632 C C . LEU A 1 77 ? -6.466 2.270 14.182 1.00 88.19 77 LEU A C 1
ATOM 634 O O . LEU A 1 77 ? -5.694 2.222 13.224 1.00 88.19 77 LEU A O 1
ATOM 638 N N . GLU A 1 78 ? -6.263 3.055 15.240 1.00 89.38 78 GLU A N 1
ATOM 639 C CA . GLU A 1 78 ? -5.103 3.940 15.389 1.00 89.38 78 GLU A CA 1
ATOM 640 C C . GLU A 1 78 ? -3.790 3.139 15.466 1.00 89.38 78 GLU A C 1
ATOM 642 O O . GLU A 1 78 ? -2.847 3.441 14.734 1.00 89.38 78 GLU A O 1
ATOM 647 N N . GLU A 1 79 ? -3.750 2.039 16.230 1.00 88.88 79 GLU A N 1
ATOM 648 C CA . GLU A 1 79 ? -2.594 1.124 16.265 1.00 88.88 79 GLU A CA 1
ATOM 649 C C . GLU A 1 79 ? -2.287 0.519 14.882 1.00 88.88 79 GLU A C 1
ATOM 651 O O . GLU A 1 79 ? -1.128 0.417 14.465 1.00 88.88 79 GLU A O 1
ATOM 656 N N . VAL A 1 80 ? -3.319 0.112 14.137 1.00 88.50 80 VAL A N 1
ATOM 657 C CA . VAL A 1 80 ? -3.164 -0.442 12.784 1.00 88.50 80 VAL A CA 1
ATOM 658 C C . VAL A 1 80 ? -2.594 0.602 11.818 1.00 88.50 80 VAL A C 1
ATOM 660 O O . VAL A 1 80 ? -1.734 0.274 10.989 1.00 88.50 80 VAL A O 1
ATOM 663 N N . GLU A 1 81 ? -3.039 1.855 11.920 1.00 86.19 81 GLU A N 1
ATOM 664 C CA . GLU A 1 81 ? -2.489 2.964 11.140 1.00 86.19 81 GLU A CA 1
ATOM 665 C C . GLU A 1 81 ? -1.038 3.269 11.516 1.00 86.19 81 GLU A C 1
ATOM 667 O O . GLU A 1 81 ? -0.203 3.419 10.618 1.00 86.19 81 GLU A O 1
ATOM 672 N N . GLU A 1 82 ? -0.706 3.278 12.808 1.00 89.69 82 GLU A N 1
ATOM 673 C CA . GLU A 1 82 ? 0.654 3.508 13.300 1.00 89.69 82 GLU A CA 1
ATOM 674 C C . GLU A 1 82 ? 1.632 2.453 12.760 1.00 89.69 82 GLU A C 1
ATOM 676 O O . GLU A 1 82 ? 2.706 2.788 12.250 1.00 89.69 82 GLU A O 1
ATOM 681 N N . ILE A 1 83 ? 1.232 1.177 12.758 1.00 87.50 83 ILE A N 1
ATOM 682 C CA . ILE A 1 83 ? 2.018 0.081 12.171 1.00 87.50 83 ILE A CA 1
ATOM 683 C C . ILE A 1 83 ? 2.213 0.289 10.664 1.00 87.50 83 ILE A C 1
ATOM 685 O O . ILE A 1 83 ? 3.318 0.094 10.141 1.00 87.50 83 ILE A O 1
ATOM 689 N N . GLY A 1 84 ? 1.160 0.703 9.953 1.00 84.81 84 GLY A N 1
ATOM 690 C CA . GLY A 1 84 ? 1.241 1.054 8.534 1.00 84.81 84 GLY A CA 1
ATOM 691 C C . GLY A 1 84 ? 2.237 2.190 8.269 1.00 84.81 84 GLY A C 1
ATOM 692 O O . GLY A 1 84 ? 3.055 2.094 7.348 1.00 84.81 84 GLY A O 1
ATOM 693 N N . MET A 1 85 ? 2.215 3.228 9.108 1.00 84.25 85 MET A N 1
ATOM 694 C CA . MET A 1 85 ? 3.137 4.365 9.056 1.00 84.25 85 MET A CA 1
ATOM 695 C C . MET A 1 85 ? 4.585 3.952 9.340 1.00 84.25 85 MET A C 1
ATOM 697 O O . MET A 1 85 ? 5.492 4.319 8.588 1.00 84.25 85 MET A O 1
ATOM 701 N N . TYR A 1 86 ? 4.816 3.141 10.375 1.00 87.94 86 TYR A N 1
ATOM 702 C CA . TYR A 1 86 ? 6.147 2.645 10.721 1.00 87.94 86 TYR A CA 1
ATOM 703 C C . TYR A 1 86 ? 6.749 1.805 9.590 1.00 87.94 86 TYR A C 1
ATOM 705 O O . TYR A 1 86 ? 7.910 1.996 9.221 1.00 87.94 86 TYR A O 1
ATOM 713 N N . LEU A 1 87 ? 5.960 0.911 8.981 1.00 85.00 87 LEU A N 1
ATOM 714 C CA . LEU A 1 87 ? 6.448 0.080 7.881 1.00 85.00 87 LEU A CA 1
ATOM 715 C C . LEU A 1 87 ? 6.820 0.920 6.652 1.00 85.00 87 LEU A C 1
ATOM 717 O O . LEU A 1 87 ? 7.834 0.642 6.008 1.00 85.00 87 LEU A O 1
ATOM 721 N N . MET A 1 88 ? 6.052 1.972 6.349 1.00 81.62 88 MET A N 1
ATOM 722 C CA . MET A 1 88 ? 6.437 2.942 5.322 1.00 81.62 88 MET A CA 1
ATOM 723 C C . MET A 1 88 ? 7.769 3.621 5.647 1.00 81.62 88 MET A C 1
ATOM 725 O O . MET A 1 88 ? 8.644 3.662 4.781 1.00 81.62 88 MET A O 1
ATOM 729 N N . LEU A 1 89 ? 7.957 4.102 6.880 1.00 84.88 89 LEU A N 1
ATOM 730 C CA . LEU A 1 89 ? 9.200 4.756 7.303 1.00 84.88 89 LEU A CA 1
ATOM 731 C C . LEU A 1 89 ? 10.414 3.829 7.176 1.00 84.88 89 LEU A C 1
ATOM 733 O O . LEU A 1 89 ? 11.439 4.241 6.635 1.00 84.88 89 LEU A O 1
ATOM 737 N N . VAL A 1 90 ? 10.300 2.568 7.603 1.00 85.50 90 VAL A N 1
ATOM 738 C CA . VAL A 1 90 ? 11.381 1.574 7.478 1.00 85.50 90 VAL A CA 1
ATOM 739 C C . VAL A 1 90 ? 11.752 1.340 6.013 1.00 85.50 90 VAL A C 1
ATOM 741 O O . VAL A 1 90 ? 12.935 1.280 5.678 1.00 85.50 90 VAL A O 1
ATOM 744 N N . LEU A 1 91 ? 10.765 1.243 5.120 1.00 80.38 91 LEU A N 1
ATOM 745 C CA . LEU A 1 91 ? 11.012 1.045 3.689 1.00 80.38 91 LEU A CA 1
ATOM 746 C C . LEU A 1 91 ? 11.633 2.275 3.023 1.00 80.38 91 LEU A C 1
ATOM 748 O O . LEU A 1 91 ? 12.510 2.126 2.168 1.00 80.38 91 LEU A O 1
ATOM 752 N N . TRP A 1 92 ? 11.219 3.478 3.422 1.00 82.31 92 TRP A N 1
ATOM 753 C CA . TRP A 1 92 ? 11.852 4.725 2.996 1.00 82.31 92 TRP A CA 1
ATOM 754 C C . TRP A 1 92 ? 13.304 4.794 3.460 1.00 82.31 92 TRP A C 1
ATOM 756 O O . TRP A 1 92 ? 14.189 5.052 2.648 1.00 82.31 92 TRP A O 1
ATOM 766 N N . TYR A 1 93 ? 13.563 4.480 4.730 1.00 81.81 93 TYR A N 1
ATOM 767 C CA . TYR A 1 93 ? 14.905 4.469 5.305 1.00 81.81 93 TYR A CA 1
ATOM 768 C C . TYR A 1 93 ? 15.812 3.445 4.616 1.00 81.81 93 TYR A C 1
ATOM 770 O O . TYR A 1 93 ? 16.923 3.783 4.219 1.00 81.81 93 TYR A O 1
ATOM 778 N N . ALA A 1 94 ? 15.325 2.222 4.387 1.00 79.12 94 ALA A N 1
ATOM 779 C CA . ALA A 1 94 ? 16.058 1.190 3.655 1.00 79.12 94 ALA A CA 1
ATOM 780 C C . ALA A 1 94 ? 16.359 1.605 2.204 1.00 79.12 94 ALA A C 1
ATOM 782 O O . ALA A 1 94 ? 17.462 1.367 1.715 1.00 79.12 94 ALA A O 1
ATOM 783 N N . SER A 1 95 ? 15.406 2.260 1.530 1.00 75.38 95 SER A N 1
ATOM 784 C CA . SER A 1 95 ? 15.596 2.765 0.162 1.00 75.38 95 SER A CA 1
ATOM 785 C C . SER A 1 95 ? 16.619 3.904 0.113 1.00 75.38 95 SER A C 1
ATOM 787 O O . SER A 1 95 ? 17.469 3.914 -0.771 1.00 75.38 95 SER A O 1
ATOM 789 N N . LEU A 1 96 ? 16.580 4.827 1.080 1.00 75.00 96 LEU A N 1
ATOM 790 C CA . LEU A 1 96 ? 17.574 5.893 1.250 1.00 75.00 96 LEU A CA 1
ATOM 791 C C . LEU A 1 96 ? 18.967 5.323 1.537 1.00 75.00 96 LEU A C 1
ATOM 793 O O . LEU A 1 96 ? 19.933 5.735 0.905 1.00 75.00 96 LEU A O 1
ATOM 797 N N . TYR A 1 97 ? 19.077 4.341 2.434 1.00 72.25 97 TYR A N 1
ATOM 798 C CA . TYR A 1 97 ? 20.349 3.688 2.753 1.00 72.25 97 TYR A CA 1
ATOM 799 C C . TYR A 1 97 ? 20.954 2.958 1.555 1.00 72.25 97 TYR A C 1
ATOM 801 O O . TYR A 1 97 ? 22.149 3.097 1.321 1.00 72.25 97 TYR A O 1
ATOM 809 N N . ALA A 1 98 ? 20.143 2.241 0.772 1.00 70.25 98 ALA A N 1
ATOM 810 C CA . ALA A 1 98 ? 20.586 1.578 -0.458 1.00 70.25 98 ALA A CA 1
ATOM 811 C C . ALA A 1 98 ? 20.942 2.552 -1.598 1.00 70.25 98 ALA A C 1
ATOM 813 O O . ALA A 1 98 ? 21.501 2.136 -2.605 1.00 70.25 98 ALA A O 1
ATOM 814 N N . PHE A 1 99 ? 20.566 3.829 -1.483 1.00 65.25 99 PHE A N 1
ATOM 815 C CA . PHE A 1 99 ? 20.967 4.877 -2.424 1.00 65.25 99 PHE A CA 1
ATOM 816 C C . PHE A 1 99 ? 22.247 5.595 -1.974 1.00 65.25 99 PHE A C 1
ATOM 818 O O . PHE A 1 99 ? 22.957 6.173 -2.794 1.00 65.25 99 PHE A O 1
ATOM 825 N N . ILE A 1 100 ? 22.520 5.586 -0.665 1.00 65.12 100 ILE A N 1
ATOM 826 C CA . ILE A 1 100 ? 23.704 6.197 -0.051 1.00 65.12 100 ILE A CA 1
ATOM 827 C C . ILE A 1 100 ? 24.914 5.239 -0.067 1.00 65.12 100 ILE A C 1
ATOM 829 O O . ILE A 1 100 ? 26.044 5.722 -0.133 1.00 65.12 100 ILE A O 1
ATOM 833 N N . PHE A 1 101 ? 24.694 3.918 -0.026 1.00 52.53 101 PHE A N 1
ATOM 834 C CA . PHE A 1 101 ? 25.723 2.863 -0.076 1.00 52.53 101 PHE A CA 1
ATOM 835 C C . PHE A 1 101 ? 25.648 2.042 -1.363 1.00 52.53 101 PHE A C 1
ATOM 837 O O . PHE A 1 101 ? 26.731 1.723 -1.906 1.00 52.53 101 PHE A O 1
#

Nearest PDB structures (foldseek):
  7nvw-assembly1_3  TM=6.091E-01  e=2.100E-09  Homo sapiens
  7egc-assembly1_0  TM=6.139E-01  e=8.316E-09  Homo sapiens
  8wak-assembly1_0  TM=5.931E-01  e=3.111E-09  Homo sapiens
  8bvw-assembly1_7  TM=5.936E-01  e=3.547E-09  Homo sapiens
  7egb-assembly1_0  TM=5.931E-01  e=5.612E-09  Homo sapiens

Mean predicted aligned error: 12.14 Å

Secondary structure (DSSP, 8-state):
-----S---HHHHHHHHHTT--B-TTT-PBP-GGG----SSS-HHHHHHHHHHHHHHHH----GGGSSSHHHHHHHHHHHHHHHHHHHHHHHHHHHHHHH-

Radius of gyration: 20.1 Å; Cα contacts (8 Å, |Δi|>4): 50; chains: 1; bounding box: 44×18×57 Å

pLDDT: mean 75.02, std 12.22, range [29.77, 92.0]